Protein AF-A0A8W7P5W7-F1 (afdb_monomer_lite)

Sequence (137 aa):
LVLKLHEPVAAVEWLIDHKLLQAVQLCRKCEQPMRLRKNVKGTKDRCKWVCMHRTYAGSFFEGSRLTINVSVAEVVKQLQLSKITVIDHFRNIRLLLFDDVAMLAPSKIGGPGKTVQIDETKITSRKYNRGRLTRTE

Foldseek 3Di:
DVVQVVQLQSVVVVCCVVVVDPPWDADPPPRDTWDWDACDPPDPSRIDTHRPDDPPDPHPCPPPPDDPPPDLVNCCVVVVDDSVVSVVVVVVVVVVVVVVCCVVDVPDCDDVPDDHDDPPPPPDQPDVNPPPDDDDD

Organism: Anopheles coluzzii (NCBI:txid1518534)

pLDDT: mean 78.63, std 12.88, range [50.25, 95.88]

Secondary structure (DSSP, 8-state):
-GGGGSSHHHHHHHHHHTTSS-S--B-TTT-PBPEEE-S-TTSTTS-EEE------TTSTTTT----S---HHHHHHHH---HHHHHHHHHHHHHHHHHHHHHH----S-BTTB----------PPGGGTT------

Structure (mmCIF, N/CA/C/O backbone):
data_AF-A0A8W7P5W7-F1
#
_entry.id   AF-A0A8W7P5W7-F1
#
loop_
_atom_site.group_PDB
_atom_site.id
_atom_site.type_symbol
_atom_site.label_atom_id
_atom_site.label_alt_id
_atom_site.label_comp_id
_atom_site.label_asym_id
_atom_site.label_entity_id
_atom_site.label_seq_id
_atom_site.pdbx_PDB_ins_code
_atom_site.Cartn_x
_atom_site.Cartn_y
_atom_site.Cartn_z
_atom_site.occupancy
_atom_site.B_iso_or_equiv
_atom_site.auth_seq_id
_atom_site.auth_comp_id
_atom_site.auth_asym_id
_atom_site.auth_atom_id
_atom_site.pdbx_PDB_model_num
ATOM 1 N N . LEU A 1 1 ? 9.370 10.023 -35.965 1.00 50.25 1 LEU A N 1
ATOM 2 C CA . LEU A 1 1 ? 9.651 9.188 -34.769 1.00 50.25 1 LEU A CA 1
ATOM 3 C C . LEU A 1 1 ? 9.803 10.035 -33.506 1.00 50.25 1 LEU A C 1
ATOM 5 O O . LEU A 1 1 ? 9.018 9.839 -32.592 1.00 50.25 1 LEU A O 1
ATOM 9 N N . VAL A 1 2 ? 10.691 11.037 -33.491 1.00 50.41 2 VAL A N 1
ATOM 10 C CA . VAL A 1 2 ? 10.929 11.924 -32.327 1.00 50.41 2 VAL A CA 1
ATOM 11 C C . VAL A 1 2 ? 9.668 12.668 -31.839 1.00 50.41 2 VAL A C 1
ATOM 13 O O . VAL A 1 2 ? 9.462 12.802 -30.640 1.00 50.41 2 VAL A O 1
ATOM 16 N N . LEU A 1 3 ? 8.755 13.055 -32.740 1.00 51.31 3 LEU A N 1
ATOM 17 C CA . LEU A 1 3 ? 7.530 13.785 -32.370 1.00 51.31 3 LEU A CA 1
ATOM 18 C C . LEU A 1 3 ? 6.463 12.941 -31.637 1.00 51.31 3 LEU A C 1
ATOM 20 O O . LEU A 1 3 ? 5.685 13.502 -30.875 1.00 51.31 3 LEU A O 1
ATOM 24 N N . LYS A 1 4 ? 6.432 11.606 -31.807 1.00 51.75 4 LYS A N 1
ATOM 25 C CA . LYS A 1 4 ? 5.461 10.730 -31.107 1.00 51.75 4 LYS A CA 1
ATOM 26 C C . LYS A 1 4 ? 5.857 10.428 -29.655 1.00 51.75 4 LYS A C 1
ATOM 28 O O . LYS A 1 4 ? 5.018 9.992 -28.877 1.00 51.75 4 LYS A O 1
ATOM 33 N N . LEU A 1 5 ? 7.115 10.676 -29.287 1.00 60.16 5 LEU A N 1
ATOM 34 C CA . LEU A 1 5 ? 7.659 10.378 -27.957 1.00 60.16 5 LEU A CA 1
ATOM 35 C C . LEU A 1 5 ? 7.498 11.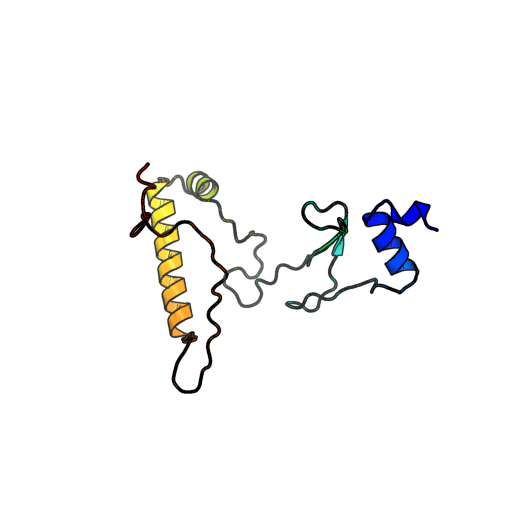535 -26.957 1.00 60.16 5 LEU A C 1
ATOM 37 O O . LEU A 1 5 ? 7.830 11.375 -25.786 1.00 60.16 5 LEU A O 1
ATOM 41 N N . HIS A 1 6 ? 6.982 12.693 -27.389 1.00 70.31 6 HIS A N 1
ATOM 42 C CA . HIS A 1 6 ? 6.730 13.827 -26.492 1.00 70.31 6 HIS A CA 1
ATOM 43 C C . HIS A 1 6 ? 5.569 13.577 -25.525 1.00 70.31 6 HIS A C 1
ATOM 45 O O . HIS A 1 6 ? 5.544 14.143 -24.429 1.00 70.31 6 HIS A O 1
ATOM 51 N N . GLU A 1 7 ? 4.615 12.724 -25.903 1.00 84.12 7 GLU A N 1
ATOM 52 C CA . GLU A 1 7 ? 3.556 12.297 -25.003 1.00 84.12 7 GLU A CA 1
ATOM 53 C C . GLU A 1 7 ? 3.940 10.959 -24.341 1.00 84.12 7 GLU A C 1
ATOM 55 O O . GLU A 1 7 ? 4.043 9.944 -25.028 1.00 84.12 7 GLU A O 1
ATOM 60 N N . PRO A 1 8 ? 4.122 10.912 -23.005 1.00 87.56 8 PRO A N 1
ATOM 61 C CA . PRO A 1 8 ? 4.587 9.713 -22.306 1.00 87.56 8 PRO A CA 1
ATOM 62 C C . PRO A 1 8 ? 3.692 8.485 -22.515 1.00 87.56 8 PRO A C 1
ATOM 64 O O . PRO A 1 8 ? 4.191 7.371 -22.627 1.00 87.56 8 PRO A O 1
ATOM 67 N N . VAL A 1 9 ? 2.372 8.685 -22.618 1.00 89.88 9 VAL A N 1
ATOM 68 C CA . VAL A 1 9 ? 1.423 7.589 -22.867 1.00 89.88 9 VAL A CA 1
ATOM 69 C C . VAL A 1 9 ? 1.622 7.012 -24.268 1.00 89.88 9 VAL A C 1
ATOM 71 O O . VAL A 1 9 ? 1.753 5.798 -24.404 1.00 89.88 9 VAL A O 1
ATOM 74 N N . ALA A 1 10 ? 1.719 7.874 -25.285 1.00 89.75 10 ALA A N 1
ATOM 75 C CA . ALA A 1 10 ? 1.966 7.462 -26.665 1.00 89.75 10 ALA A CA 1
ATOM 76 C C . ALA A 1 10 ? 3.335 6.779 -26.824 1.00 89.75 10 ALA A C 1
ATOM 78 O O . ALA A 1 10 ? 3.469 5.830 -27.593 1.00 89.75 10 ALA A O 1
ATOM 79 N N . ALA A 1 11 ? 4.345 7.209 -26.059 1.00 90.75 11 ALA A N 1
ATOM 80 C CA . ALA A 1 11 ? 5.644 6.546 -26.017 1.00 90.75 11 ALA A CA 1
ATOM 81 C C . ALA A 1 11 ? 5.540 5.115 -25.467 1.00 90.75 11 ALA A C 1
ATOM 83 O O . ALA A 1 11 ? 6.081 4.190 -26.067 1.00 90.75 11 ALA A O 1
ATOM 84 N N . VAL A 1 12 ? 4.813 4.911 -24.363 1.00 90.38 12 VAL A N 1
ATOM 85 C CA . VAL A 1 12 ? 4.590 3.572 -23.790 1.00 90.38 12 VAL A CA 1
ATOM 86 C C . VAL A 1 12 ? 3.834 2.665 -24.762 1.00 90.38 12 VAL A C 1
ATOM 88 O O . VAL A 1 12 ? 4.210 1.507 -24.918 1.00 90.38 12 VAL A O 1
ATOM 91 N N . GLU A 1 13 ? 2.802 3.174 -25.436 1.00 90.69 13 GLU A N 1
ATOM 92 C CA . GLU A 1 13 ? 2.068 2.421 -26.465 1.00 90.69 13 GLU A CA 1
ATOM 93 C C . GLU A 1 13 ? 2.980 2.016 -27.618 1.00 90.69 13 GLU A C 1
ATOM 95 O O . GLU A 1 13 ? 3.056 0.839 -27.958 1.00 90.69 13 GLU A O 1
ATOM 100 N N . TRP A 1 14 ? 3.755 2.966 -28.145 1.00 91.94 14 TRP A N 1
ATOM 101 C CA . TRP A 1 14 ? 4.703 2.701 -29.220 1.00 91.94 14 TRP A CA 1
ATOM 102 C C . TRP A 1 14 ? 5.721 1.622 -28.828 1.00 91.94 14 TRP A C 1
ATOM 104 O O . TRP A 1 14 ? 5.998 0.723 -29.621 1.00 91.94 14 TRP A O 1
ATOM 114 N N . LEU A 1 15 ? 6.245 1.664 -27.597 1.00 91.56 15 LEU A N 1
ATOM 115 C CA . LEU A 1 15 ? 7.169 0.651 -27.079 1.00 91.56 15 LEU A CA 1
ATOM 116 C C . LEU A 1 15 ? 6.518 -0.739 -26.964 1.00 91.56 15 LEU A C 1
ATOM 118 O O . LEU A 1 15 ? 7.189 -1.740 -27.215 1.00 91.56 15 LEU A O 1
ATOM 122 N N . ILE A 1 16 ? 5.235 -0.817 -26.600 1.00 92.25 16 ILE A N 1
ATOM 123 C CA . ILE A 1 16 ? 4.478 -2.078 -26.566 1.00 92.25 16 ILE A CA 1
ATOM 124 C C . ILE A 1 16 ? 4.254 -2.608 -27.987 1.00 92.25 16 ILE A C 1
ATOM 126 O O . ILE A 1 16 ? 4.512 -3.784 -28.243 1.00 92.25 16 ILE A O 1
ATOM 130 N N . ASP A 1 17 ? 3.850 -1.746 -28.922 1.00 93.69 17 ASP A N 1
ATOM 131 C CA . ASP A 1 17 ? 3.594 -2.113 -30.321 1.00 93.69 17 ASP A CA 1
ATOM 132 C C . ASP A 1 17 ? 4.856 -2.652 -31.009 1.00 93.69 17 ASP A C 1
ATOM 134 O O . ASP A 1 17 ? 4.799 -3.598 -31.795 1.00 93.69 17 ASP A O 1
ATOM 138 N N . HIS A 1 18 ? 6.019 -2.095 -30.659 1.00 94.31 18 HIS A N 1
ATOM 139 C CA . HIS A 1 18 ? 7.325 -2.541 -31.156 1.00 94.31 18 HIS A CA 1
ATOM 140 C C . HIS A 1 18 ? 7.923 -3.684 -30.324 1.00 94.31 18 HIS A C 1
ATOM 142 O O . HIS A 1 18 ? 9.071 -4.064 -30.544 1.00 94.31 18 HIS A O 1
ATOM 148 N N . LYS A 1 19 ? 7.158 -4.252 -29.379 1.00 91.56 19 LYS A N 1
ATOM 149 C CA . LYS A 1 19 ? 7.551 -5.375 -28.508 1.00 91.56 19 LYS A CA 1
ATOM 150 C C . LYS A 1 19 ? 8.803 -5.107 -27.662 1.00 91.56 19 LYS A C 1
ATOM 152 O O . LYS A 1 19 ? 9.463 -6.042 -27.216 1.00 91.56 19 LYS A O 1
ATOM 157 N N . LEU A 1 20 ? 9.120 -3.837 -27.420 1.00 91.62 20 LEU A N 1
ATOM 158 C CA . LEU A 1 20 ? 10.195 -3.408 -26.520 1.00 91.62 20 LEU A CA 1
ATOM 159 C C . LEU A 1 20 ? 9.741 -3.445 -25.057 1.00 91.62 20 LEU A C 1
ATOM 161 O O . LEU A 1 20 ? 10.550 -3.633 -24.153 1.00 91.62 20 LEU A O 1
ATOM 165 N N . LEU A 1 21 ? 8.435 -3.299 -24.827 1.00 89.75 21 LEU A N 1
ATOM 166 C CA . LEU A 1 21 ? 7.781 -3.574 -23.554 1.00 89.75 21 LEU A CA 1
ATOM 167 C C . LEU A 1 21 ? 6.799 -4.735 -23.708 1.00 89.75 21 LEU A C 1
ATOM 169 O O . LEU A 1 21 ? 6.212 -4.948 -24.768 1.00 89.75 21 LEU A O 1
ATOM 173 N N . GLN A 1 22 ? 6.592 -5.475 -22.620 1.00 88.56 22 GLN A N 1
ATOM 174 C CA . GLN A 1 22 ? 5.587 -6.533 -22.589 1.00 88.56 22 GLN A CA 1
ATOM 175 C C . GLN A 1 22 ? 4.179 -5.933 -22.704 1.00 88.56 22 GLN A C 1
ATOM 177 O O . GLN A 1 22 ? 3.818 -5.018 -21.962 1.00 88.56 22 GLN A O 1
ATOM 182 N N . ALA A 1 23 ? 3.364 -6.492 -23.602 1.00 90.19 23 ALA A N 1
ATOM 183 C CA . ALA A 1 23 ? 1.971 -6.085 -23.802 1.00 90.19 23 ALA A CA 1
ATOM 184 C C . ALA A 1 23 ? 1.036 -6.527 -22.664 1.00 90.19 23 ALA A C 1
ATOM 186 O O . ALA A 1 23 ? -0.087 -6.039 -22.556 1.00 90.19 23 ALA A O 1
ATOM 187 N N . VAL A 1 24 ? 1.490 -7.458 -21.820 1.00 91.69 24 VAL A N 1
ATOM 188 C CA . VAL A 1 24 ? 0.758 -7.976 -20.664 1.00 91.69 24 VAL A CA 1
ATOM 189 C C . VAL A 1 24 ? 1.739 -8.164 -19.517 1.00 91.69 24 VAL A C 1
ATOM 191 O O . VAL A 1 24 ? 2.813 -8.725 -19.707 1.00 91.69 24 VAL A O 1
ATOM 194 N N . GLN A 1 25 ? 1.347 -7.743 -18.316 1.00 92.19 25 GLN A N 1
ATOM 195 C CA . GLN A 1 25 ? 2.098 -7.998 -17.092 1.00 92.19 25 GLN A CA 1
ATOM 196 C C . GLN A 1 25 ? 1.228 -8.785 -16.108 1.00 92.19 25 GLN A C 1
ATOM 198 O O . GLN A 1 25 ? 0.084 -8.402 -15.856 1.00 92.19 25 GLN A O 1
ATOM 203 N N . LEU A 1 26 ? 1.757 -9.865 -15.531 1.00 91.75 26 LEU A N 1
ATOM 204 C CA . LEU A 1 26 ? 1.035 -10.675 -14.544 1.00 91.75 26 LEU A CA 1
ATOM 205 C C . LEU A 1 26 ? 1.126 -10.064 -13.143 1.00 91.75 26 LEU A C 1
ATOM 207 O O . LEU A 1 26 ? 2.149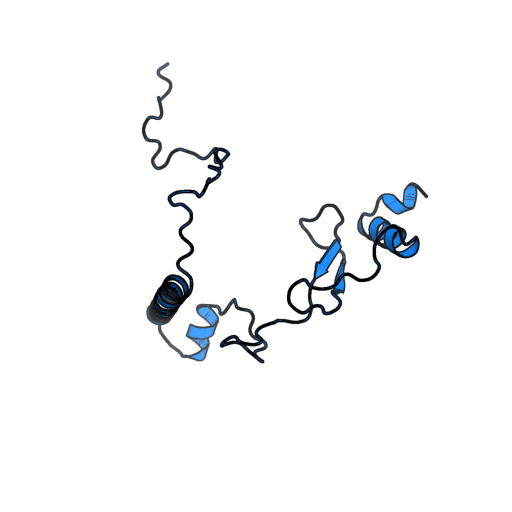 -9.501 -12.739 1.00 91.75 26 LEU A O 1
ATOM 211 N N . CYS A 1 27 ? 0.042 -10.167 -12.378 1.00 88.25 27 CYS A N 1
ATOM 212 C CA . CYS A 1 27 ? 0.033 -9.741 -10.988 1.00 88.25 27 CYS A CA 1
ATOM 213 C C . CYS A 1 27 ? 0.855 -10.707 -10.130 1.00 88.25 27 CYS A C 1
ATOM 215 O O . CYS A 1 27 ? 0.575 -11.896 -10.102 1.00 88.25 27 CYS A O 1
ATOM 217 N N . ARG A 1 28 ? 1.778 -10.189 -9.314 1.00 85.94 28 ARG A N 1
ATOM 218 C CA . ARG A 1 28 ? 2.588 -11.009 -8.390 1.00 85.94 28 ARG A CA 1
ATOM 219 C C . ARG A 1 28 ? 1.793 -11.732 -7.289 1.00 85.94 28 ARG A C 1
ATOM 221 O O . ARG A 1 28 ? 2.378 -12.510 -6.555 1.00 85.94 28 ARG A O 1
ATOM 228 N N . LYS A 1 29 ? 0.508 -11.404 -7.107 1.00 77.75 29 LYS A N 1
ATOM 229 C CA . LYS A 1 29 ? -0.344 -11.977 -6.049 1.00 77.75 29 LYS A CA 1
ATOM 230 C C . LYS A 1 29 ? -1.309 -13.040 -6.557 1.00 77.75 29 LYS A C 1
ATOM 232 O O . LYS A 1 29 ? -1.520 -14.027 -5.875 1.00 77.75 29 LYS A O 1
ATOM 237 N N . CYS A 1 30 ? -1.941 -12.794 -7.703 1.00 82.44 30 CYS A N 1
ATOM 238 C CA . CYS A 1 30 ? -2.953 -13.693 -8.261 1.00 82.44 30 CYS A CA 1
ATOM 239 C C . CYS A 1 30 ? -2.543 -14.341 -9.576 1.00 82.44 30 CYS A C 1
ATOM 241 O O . CYS A 1 30 ? -3.337 -15.081 -10.144 1.00 82.44 30 CYS A O 1
ATOM 243 N N . GLU A 1 31 ? -1.376 -13.973 -10.106 1.00 87.44 31 GLU A N 1
ATOM 244 C CA . GLU A 1 31 ? -0.840 -14.449 -11.386 1.00 87.44 31 GLU A CA 1
ATOM 245 C C . GLU A 1 31 ? -1.731 -14.146 -12.601 1.00 87.44 31 GLU A C 1
ATOM 247 O O . GLU A 1 31 ? -1.430 -14.545 -13.719 1.00 87.44 31 GLU A O 1
ATOM 252 N N . GLN A 1 32 ? -2.789 -13.351 -12.419 1.00 88.06 32 GLN A N 1
ATOM 253 C 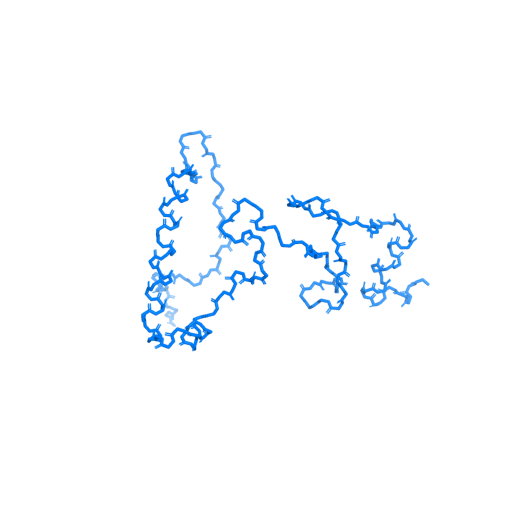CA . GLN A 1 32 ? -3.680 -12.943 -13.498 1.00 88.06 32 GLN A CA 1
ATOM 254 C C . GLN A 1 32 ? -3.130 -11.729 -14.266 1.00 88.06 32 GLN A C 1
ATOM 256 O O . GLN A 1 32 ? -2.426 -10.891 -13.680 1.00 88.06 32 GLN A O 1
ATOM 261 N N . PRO A 1 33 ? -3.503 -11.569 -15.550 1.00 92.56 33 PRO A N 1
ATOM 262 C CA . PRO A 1 33 ? -3.165 -10.396 -16.349 1.00 92.56 33 PRO A CA 1
ATOM 263 C C . PRO A 1 33 ? -3.615 -9.083 -15.696 1.00 92.56 33 PRO A C 1
ATOM 265 O O . PRO A 1 33 ? -4.764 -8.925 -15.273 1.00 92.56 33 PRO A O 1
ATOM 268 N N . MET A 1 34 ? -2.708 -8.111 -15.619 1.00 91.81 34 MET A N 1
ATOM 269 C CA . MET A 1 34 ? -3.007 -6.757 -15.156 1.00 91.81 34 MET A CA 1
ATOM 270 C C . MET A 1 34 ? -3.480 -5.867 -16.306 1.00 91.81 34 MET A C 1
ATOM 272 O O . MET A 1 34 ? -3.164 -6.098 -17.469 1.00 91.81 34 MET A O 1
ATOM 276 N N . ARG A 1 35 ? -4.201 -4.793 -15.968 1.00 92.19 35 ARG A N 1
ATOM 277 C CA . ARG A 1 35 ? -4.620 -3.763 -16.923 1.00 92.19 35 ARG A CA 1
ATOM 278 C C . ARG A 1 35 ? -3.670 -2.572 -16.865 1.00 92.19 35 ARG A C 1
ATOM 280 O O . ARG A 1 35 ? -3.440 -2.022 -15.786 1.00 92.19 35 ARG A O 1
ATOM 287 N N . LEU A 1 36 ? -3.181 -2.123 -18.018 1.00 92.81 36 LEU A N 1
ATOM 288 C CA . LEU A 1 36 ? -2.435 -0.872 -18.124 1.00 92.81 36 LEU A CA 1
ATOM 289 C C . LEU A 1 36 ? -3.404 0.316 -18.029 1.00 92.81 36 LEU A C 1
ATOM 291 O O . LEU A 1 36 ? -4.234 0.533 -18.913 1.00 92.81 36 LEU A O 1
ATOM 295 N N . ARG A 1 37 ? -3.334 1.085 -16.939 1.00 91.94 37 ARG A N 1
ATOM 296 C CA . ARG A 1 37 ? -4.050 2.360 -16.806 1.00 91.94 37 ARG A CA 1
ATOM 297 C C . ARG A 1 37 ? -3.205 3.492 -17.372 1.00 91.94 37 ARG A C 1
ATOM 299 O O . ARG A 1 37 ? -2.045 3.626 -16.997 1.00 91.94 37 ARG A O 1
ATOM 306 N N . LYS A 1 38 ? -3.826 4.320 -18.209 1.00 92.62 38 LYS A N 1
ATOM 307 C CA . LYS A 1 38 ? -3.246 5.519 -18.831 1.00 92.62 38 LYS A CA 1
ATOM 308 C C . LYS A 1 38 ? -3.640 6.775 -18.045 1.00 92.62 38 LYS A C 1
ATOM 310 O O . LYS A 1 38 ? -4.586 6.734 -17.256 1.00 92.62 38 LYS A O 1
ATOM 315 N N . ASN A 1 39 ? -2.943 7.885 -18.283 1.00 90.50 39 ASN A N 1
ATOM 316 C CA . ASN A 1 39 ? -3.192 9.197 -17.669 1.00 90.50 39 ASN A CA 1
ATOM 317 C C . ASN A 1 39 ? -3.133 9.207 -16.129 1.00 90.50 39 ASN A C 1
ATOM 319 O O . ASN A 1 39 ? -3.855 9.946 -15.457 1.00 90.50 39 ASN A O 1
ATOM 323 N N . VAL A 1 40 ? -2.261 8.381 -15.552 1.00 90.25 40 VAL A N 1
ATOM 324 C CA . VAL A 1 40 ? -2.065 8.278 -14.103 1.00 90.25 40 VAL A CA 1
ATOM 325 C C . VAL A 1 40 ? -1.153 9.408 -13.618 1.00 90.25 40 VAL A C 1
ATOM 327 O O . VAL A 1 40 ? -0.040 9.587 -14.112 1.00 90.25 40 VAL A O 1
ATOM 330 N N . LYS A 1 41 ? -1.617 10.179 -12.628 1.00 85.38 41 LYS A N 1
ATOM 331 C CA . LYS A 1 41 ? -0.810 11.217 -11.965 1.00 85.38 41 LYS A CA 1
ATOM 332 C C . LYS A 1 41 ? 0.256 10.584 -11.057 1.00 85.38 41 LYS A C 1
ATOM 334 O O . LYS A 1 41 ? 0.011 9.548 -10.444 1.00 85.38 41 LYS A O 1
ATOM 339 N N . GLY A 1 42 ? 1.417 11.232 -10.937 1.00 81.06 42 GLY A N 1
ATOM 340 C CA . GLY A 1 42 ? 2.501 10.816 -10.031 1.00 81.06 42 GLY A CA 1
ATOM 341 C C . GLY A 1 42 ? 3.493 9.793 -10.602 1.00 81.06 42 GLY A C 1
ATOM 342 O O . GLY A 1 42 ? 4.458 9.446 -9.932 1.00 81.06 42 GLY A O 1
ATOM 343 N N . THR A 1 43 ? 3.300 9.340 -11.841 1.00 83.56 43 THR A N 1
ATOM 344 C CA . THR A 1 43 ? 4.253 8.498 -12.586 1.00 83.56 43 THR A CA 1
ATOM 345 C C . THR A 1 43 ? 4.775 9.266 -13.795 1.00 83.56 43 THR A C 1
ATOM 347 O O . THR A 1 43 ? 3.962 9.850 -14.514 1.00 83.56 43 THR A O 1
ATOM 350 N N . LYS A 1 44 ? 6.093 9.243 -14.046 1.00 83.75 44 LYS A N 1
ATOM 351 C CA . LYS A 1 44 ? 6.723 9.962 -15.174 1.00 83.75 44 LYS A CA 1
ATOM 352 C C . LYS A 1 44 ? 6.108 9.565 -16.521 1.00 83.75 44 LYS A C 1
ATOM 354 O O . LYS A 1 44 ? 5.774 10.430 -17.325 1.00 83.75 44 LYS A O 1
ATOM 359 N N . ASP A 1 45 ? 5.826 8.276 -16.682 1.00 86.94 45 ASP A N 1
ATOM 360 C CA . ASP A 1 45 ? 5.312 7.705 -17.932 1.00 86.94 45 ASP A CA 1
ATOM 361 C C . ASP A 1 45 ? 3.790 7.863 -18.087 1.00 86.94 45 ASP A C 1
ATOM 363 O O . ASP A 1 45 ? 3.212 7.462 -19.091 1.00 86.94 45 ASP A O 1
ATOM 367 N N . ARG A 1 46 ? 3.109 8.422 -17.072 1.00 89.38 46 ARG A N 1
ATOM 368 C CA . ARG A 1 46 ? 1.638 8.537 -16.983 1.00 89.38 46 ARG A CA 1
ATOM 369 C C . ARG A 1 46 ? 0.877 7.212 -17.154 1.00 89.38 46 ARG A C 1
ATOM 371 O O . ARG A 1 46 ? -0.342 7.218 -17.328 1.00 89.38 46 ARG A O 1
ATOM 378 N N . CYS A 1 47 ? 1.567 6.084 -17.030 1.00 90.94 47 CYS A N 1
ATOM 379 C CA . CYS A 1 47 ? 1.028 4.741 -17.183 1.00 90.94 47 CYS A CA 1
ATOM 380 C C . CYS A 1 47 ? 1.321 3.902 -15.934 1.00 90.94 47 CYS A C 1
ATOM 382 O O . CYS A 1 47 ? 2.385 4.016 -15.327 1.00 90.94 47 CYS A O 1
ATOM 384 N N . LYS A 1 48 ? 0.376 3.045 -15.532 1.00 92.12 48 LYS A N 1
ATOM 385 C CA . LYS A 1 48 ? 0.544 2.126 -14.397 1.00 92.12 48 LYS A CA 1
ATOM 386 C C . LYS A 1 48 ? -0.187 0.812 -14.638 1.00 92.12 48 LYS A C 1
ATOM 388 O O . LYS A 1 48 ? -1.386 0.816 -14.913 1.00 92.12 48 LYS A O 1
ATOM 393 N N . TRP A 1 49 ? 0.501 -0.310 -14.452 1.00 91.00 49 TRP A N 1
ATOM 394 C CA . TRP A 1 49 ? -0.139 -1.622 -14.402 1.00 91.00 49 TRP A CA 1
ATOM 395 C C . TRP A 1 49 ? -0.915 -1.793 -13.098 1.00 91.00 49 TRP A C 1
ATOM 397 O O . TRP A 1 49 ? -0.388 -1.574 -12.004 1.00 91.00 49 TRP A O 1
ATOM 407 N N . VAL A 1 50 ? -2.189 -2.162 -13.210 1.00 89.44 50 VAL A N 1
ATOM 408 C CA . VAL A 1 50 ? -3.087 -2.329 -12.069 1.00 89.44 50 VAL A CA 1
ATOM 409 C C . VAL A 1 50 ? -3.770 -3.685 -12.158 1.00 89.44 50 VAL A C 1
ATOM 411 O O . VAL A 1 50 ? -4.408 -4.011 -13.160 1.00 89.44 50 VAL A O 1
ATOM 414 N N . CYS A 1 51 ? -3.660 -4.467 -11.087 1.00 87.31 51 CYS A N 1
ATOM 415 C CA . CYS A 1 51 ? -4.424 -5.698 -10.952 1.00 87.31 51 CYS A CA 1
ATOM 416 C C . CYS A 1 51 ? -5.915 -5.379 -10.778 1.00 87.31 51 CYS A C 1
ATOM 418 O O . CYS A 1 51 ? -6.280 -4.533 -9.958 1.00 87.31 51 CYS A O 1
ATOM 420 N N . MET A 1 52 ? -6.772 -6.049 -11.552 1.00 80.44 52 MET A N 1
ATOM 421 C CA . MET A 1 52 ? -8.230 -5.928 -11.427 1.00 80.44 52 MET A CA 1
ATOM 422 C C . MET A 1 52 ? -8.830 -6.960 -10.465 1.00 80.44 52 MET A C 1
ATOM 424 O O . MET A 1 52 ? -9.924 -6.740 -9.950 1.00 80.44 52 MET A O 1
ATOM 428 N N . HIS A 1 53 ? -8.097 -8.034 -10.166 1.00 72.75 53 HIS A N 1
ATOM 429 C CA . HIS A 1 53 ? -8.486 -9.016 -9.164 1.00 72.75 53 HIS A CA 1
ATOM 430 C C . HIS A 1 53 ? -8.112 -8.521 -7.767 1.00 72.75 53 HIS A C 1
ATOM 432 O O . HIS A 1 53 ? -6.939 -8.332 -7.438 1.00 72.75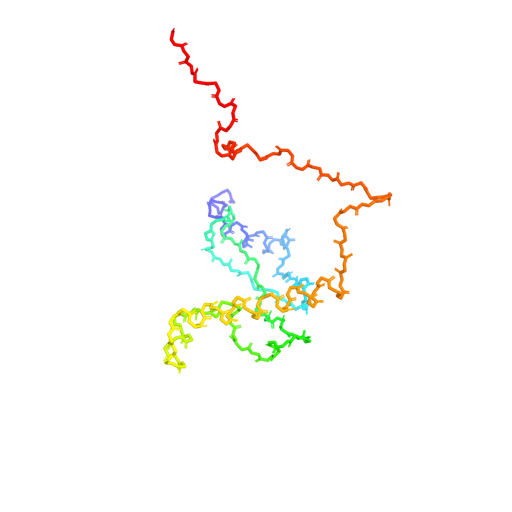 53 HIS A O 1
ATOM 438 N N . ARG A 1 54 ? -9.124 -8.322 -6.922 1.00 65.69 54 ARG A N 1
ATOM 439 C CA . ARG A 1 54 ? -8.909 -8.165 -5.485 1.00 65.69 54 ARG A CA 1
ATOM 440 C C . ARG A 1 54 ? -8.735 -9.553 -4.894 1.00 65.69 54 ARG A C 1
ATOM 442 O O . ARG A 1 54 ? -9.701 -10.292 -4.757 1.00 65.69 54 ARG A O 1
ATOM 449 N N . THR A 1 55 ? -7.505 -9.921 -4.569 1.00 62.03 55 THR A N 1
ATOM 450 C CA . THR A 1 55 ? -7.250 -11.158 -3.831 1.00 62.03 55 THR A CA 1
ATOM 451 C C . THR A 1 55 ? -7.499 -10.921 -2.358 1.00 62.03 55 THR A C 1
ATOM 453 O O . THR A 1 55 ? -6.602 -10.500 -1.629 1.00 62.03 55 THR A O 1
ATOM 456 N N . TYR A 1 56 ? -8.734 -11.184 -1.953 1.00 63.62 56 TYR A N 1
ATOM 457 C CA . TYR A 1 56 ? -9.062 -11.481 -0.565 1.00 63.62 56 TYR A CA 1
ATOM 458 C C . TYR A 1 56 ? -9.113 -12.992 -0.300 1.00 63.62 56 TYR A C 1
ATOM 460 O O . TYR A 1 56 ? -9.522 -13.384 0.784 1.00 63.62 56 TYR A O 1
ATOM 468 N N . ALA A 1 57 ? -8.733 -13.820 -1.280 1.00 63.06 57 ALA A N 1
ATOM 469 C CA . ALA A 1 57 ? -8.763 -15.275 -1.175 1.00 63.06 57 ALA A CA 1
ATOM 470 C C . ALA A 1 57 ? -7.983 -15.759 0.058 1.00 63.06 57 ALA A C 1
ATOM 472 O O . ALA A 1 57 ? -6.845 -15.328 0.266 1.00 63.06 57 ALA A O 1
ATOM 473 N N . GLY A 1 58 ? -8.608 -16.596 0.887 1.00 59.25 58 GLY A N 1
ATOM 474 C CA . GLY A 1 58 ? -8.048 -17.078 2.151 1.00 59.25 58 GLY A CA 1
ATOM 475 C C . GLY A 1 58 ? -8.035 -16.054 3.291 1.00 59.25 58 GLY A C 1
ATOM 476 O O . GLY A 1 58 ? -7.442 -16.316 4.332 1.00 59.25 58 GLY A O 1
ATOM 477 N N . SER A 1 59 ? -8.654 -14.882 3.123 1.00 65.31 59 SER A N 1
ATOM 478 C CA . SER A 1 59 ? -8.800 -13.877 4.184 1.00 65.31 59 SER A CA 1
ATOM 479 C C . SER A 1 59 ? -10.260 -13.720 4.599 1.00 65.31 59 SER A C 1
ATOM 481 O O . SER A 1 59 ? -11.168 -14.056 3.847 1.00 65.31 59 SER A O 1
ATOM 483 N N . PHE A 1 60 ? -10.495 -13.088 5.750 1.00 64.00 60 PHE A N 1
ATOM 484 C CA . PHE A 1 60 ? -11.842 -12.728 6.211 1.00 64.00 60 PHE A CA 1
ATOM 485 C C . PHE A 1 60 ? -12.668 -11.935 5.172 1.00 64.00 60 PHE A C 1
ATOM 487 O O . PHE A 1 60 ? -13.893 -11.971 5.187 1.00 64.00 60 PHE A O 1
ATOM 494 N N . PHE A 1 61 ? -12.012 -11.224 4.248 1.00 64.19 61 PHE A N 1
ATOM 495 C CA . PHE A 1 61 ? -12.673 -10.406 3.227 1.00 64.19 61 PHE A CA 1
ATOM 496 C C . PHE A 1 61 ? -12.928 -11.148 1.905 1.00 64.19 61 PHE A C 1
ATOM 498 O O . PHE A 1 61 ? -13.260 -10.499 0.904 1.00 64.19 61 PHE A O 1
ATOM 505 N N . GLU A 1 62 ? -12.725 -12.467 1.856 1.00 71.31 62 GLU A N 1
ATOM 506 C CA . GLU A 1 62 ? -12.917 -13.281 0.654 1.00 71.31 62 GLU A CA 1
ATOM 507 C C . GLU A 1 62 ? -14.319 -13.083 0.053 1.00 71.31 62 GLU A C 1
ATOM 509 O O . GLU A 1 62 ? -15.316 -12.979 0.760 1.00 71.31 62 GLU A O 1
ATOM 514 N N . GLY A 1 63 ? -14.396 -12.919 -1.273 1.00 64.06 63 GLY A N 1
ATOM 515 C CA . GLY A 1 63 ? -15.652 -12.630 -1.980 1.00 64.06 63 GLY A CA 1
ATOM 516 C C . GLY A 1 63 ? -16.212 -11.211 -1.790 1.00 64.06 63 GLY A C 1
ATOM 517 O O . GLY A 1 63 ? -17.124 -10.810 -2.518 1.00 64.06 63 GLY A O 1
ATOM 518 N N . SER A 1 64 ? -15.662 -10.401 -0.880 1.00 65.75 64 SER A N 1
ATOM 519 C CA . SER A 1 64 ? -16.153 -9.039 -0.670 1.00 65.75 64 SER A CA 1
ATOM 520 C C . SER A 1 64 ? -15.735 -8.090 -1.805 1.00 65.75 64 SER A C 1
ATOM 522 O O . SER A 1 64 ? -14.600 -8.086 -2.289 1.00 65.75 64 SER A O 1
ATOM 524 N N . ARG A 1 65 ? -16.657 -7.205 -2.213 1.00 60.38 65 ARG A N 1
ATOM 525 C CA . ARG A 1 65 ? -16.356 -6.047 -3.084 1.00 60.38 65 ARG A CA 1
ATOM 526 C C . ARG A 1 65 ? -15.877 -4.829 -2.287 1.00 60.38 65 ARG A C 1
ATOM 528 O O . ARG A 1 65 ? -15.715 -3.743 -2.855 1.00 60.38 65 ARG A O 1
ATOM 535 N N . LEU A 1 66 ? -15.646 -4.989 -0.985 1.00 56.75 66 LEU A N 1
ATOM 536 C CA . LEU A 1 66 ? -15.201 -3.917 -0.105 1.00 56.75 66 LEU A CA 1
ATOM 537 C C . LEU A 1 66 ? -13.785 -3.502 -0.491 1.00 56.75 66 LEU A C 1
ATOM 539 O O . LEU A 1 66 ? -12.946 -4.327 -0.839 1.00 56.75 66 LEU A O 1
ATOM 543 N N . THR A 1 67 ? -13.518 -2.202 -0.518 1.00 56.22 67 THR A N 1
ATOM 544 C CA . THR A 1 67 ? -12.143 -1.710 -0.408 1.00 56.22 67 THR A CA 1
ATOM 545 C C . THR A 1 67 ? -11.788 -1.746 1.073 1.00 56.22 67 THR A C 1
ATOM 547 O O . THR A 1 67 ? -12.626 -1.353 1.875 1.00 56.22 67 THR A O 1
ATOM 550 N N . ILE A 1 68 ? -10.561 -2.136 1.451 1.00 59.22 68 ILE A N 1
ATOM 551 C CA . ILE A 1 68 ? -10.098 -2.141 2.867 1.00 59.22 68 ILE A CA 1
ATOM 552 C C . ILE A 1 68 ? -10.297 -0.767 3.552 1.00 59.22 68 ILE A C 1
ATOM 554 O O . ILE A 1 68 ? -10.307 -0.657 4.773 1.00 59.22 68 ILE A O 1
ATOM 558 N N . ASN A 1 69 ? -10.533 0.288 2.771 1.00 60.09 69 ASN A N 1
ATOM 559 C CA . ASN A 1 69 ? -11.013 1.573 3.256 1.00 60.09 69 ASN A CA 1
ATOM 560 C C . ASN A 1 69 ? -12.500 1.516 3.641 1.00 60.09 69 ASN A C 1
ATOM 562 O O . ASN A 1 69 ? -13.352 2.058 2.936 1.00 60.09 69 ASN A O 1
ATOM 566 N N . VAL A 1 70 ? -12.808 0.882 4.770 1.00 68.19 70 VAL A N 1
ATOM 567 C CA . VAL A 1 70 ? -14.081 1.103 5.463 1.00 68.19 70 VAL A CA 1
ATOM 568 C C . VAL A 1 70 ? -13.975 2.450 6.177 1.00 68.19 70 VAL A C 1
ATOM 570 O O . VAL A 1 70 ? -13.121 2.639 7.043 1.00 68.19 70 VAL A O 1
ATOM 573 N N . SER A 1 71 ? -14.794 3.424 5.776 1.00 81.19 71 SER A N 1
ATOM 574 C CA . SER A 1 71 ? -14.759 4.751 6.395 1.00 81.19 71 SER A CA 1
ATOM 575 C C . SER A 1 71 ? -15.554 4.759 7.703 1.00 81.19 71 SER A C 1
ATOM 577 O O . SER A 1 71 ? -16.634 4.179 7.788 1.00 81.19 71 SER A O 1
ATOM 579 N N . VAL A 1 72 ? -15.048 5.466 8.718 1.00 86.31 72 VAL A N 1
ATOM 580 C CA . VAL A 1 72 ? -15.769 5.663 9.989 1.00 86.31 72 VAL A CA 1
ATOM 581 C C . VAL A 1 72 ? -17.135 6.314 9.747 1.00 86.31 72 VAL A C 1
ATOM 583 O O . VAL A 1 72 ? -18.113 5.938 10.381 1.00 86.31 72 VAL A O 1
ATOM 586 N N . ALA A 1 73 ? -17.213 7.270 8.816 1.00 86.75 73 ALA A N 1
ATOM 587 C CA . ALA A 1 73 ? -18.448 7.987 8.502 1.00 86.75 73 ALA A CA 1
ATOM 588 C C . ALA A 1 73 ? -19.536 7.063 7.932 1.00 86.75 73 ALA A C 1
ATOM 590 O O . ALA A 1 73 ? -20.699 7.177 8.311 1.00 86.75 73 ALA A O 1
ATOM 591 N N . GLU A 1 74 ? -19.148 6.127 7.065 1.00 85.25 74 GLU A N 1
ATOM 592 C CA . GLU A 1 74 ? -20.059 5.139 6.483 1.00 85.25 74 GLU A CA 1
ATOM 593 C C . GLU A 1 74 ? -20.652 4.240 7.575 1.00 85.25 74 GLU A C 1
ATOM 595 O O . GLU A 1 74 ? -21.862 4.045 7.631 1.00 85.25 74 GLU A O 1
ATOM 600 N N . VAL A 1 75 ? -19.817 3.759 8.499 1.00 87.62 75 VAL A N 1
ATOM 601 C CA . VAL A 1 75 ? -20.252 2.870 9.588 1.00 87.62 75 VAL A CA 1
ATOM 602 C C . VAL A 1 75 ? -21.122 3.598 10.608 1.00 87.62 75 VAL A C 1
ATOM 604 O O . VAL A 1 75 ? -22.136 3.055 11.037 1.00 87.62 75 VAL A O 1
ATOM 607 N N . VAL A 1 76 ? -20.783 4.846 10.947 1.00 93.56 76 VAL A N 1
ATOM 608 C CA . VAL A 1 76 ? -21.643 5.713 11.771 1.00 93.56 76 VAL A CA 1
ATOM 609 C C . VAL A 1 76 ? -23.025 5.853 11.137 1.00 93.56 76 VAL A C 1
ATOM 611 O O . VAL A 1 76 ? -24.028 5.706 11.826 1.00 93.56 76 VAL A O 1
ATOM 614 N N . LYS A 1 77 ? -23.091 6.091 9.821 1.00 91.62 77 LYS A N 1
ATOM 615 C CA . LYS A 1 77 ? -24.359 6.236 9.098 1.00 91.62 77 LYS A CA 1
ATOM 616 C C . LYS A 1 77 ? -25.161 4.934 9.062 1.00 91.62 77 LYS A C 1
ATOM 618 O O . LYS A 1 77 ? -26.371 4.969 9.255 1.00 91.62 77 LYS A O 1
ATOM 623 N N . GLN A 1 78 ? -24.506 3.807 8.796 1.00 90.69 78 GLN A N 1
ATOM 624 C CA . GLN A 1 78 ? -25.168 2.510 8.634 1.00 90.69 78 GLN A CA 1
ATOM 625 C C . GLN A 1 78 ? -25.658 1.926 9.959 1.00 90.69 78 GLN A C 1
ATOM 627 O O . GLN A 1 78 ? -26.773 1.421 10.025 1.00 90.69 78 GLN A O 1
ATOM 632 N N . LEU A 1 79 ? -24.837 2.000 11.009 1.00 91.31 79 LEU A N 1
ATOM 633 C CA . LEU A 1 79 ? -25.141 1.403 12.312 1.00 91.31 79 LEU A CA 1
ATOM 634 C C . LEU A 1 79 ? -25.775 2.394 13.293 1.00 91.31 79 LEU A C 1
ATOM 636 O O . LEU A 1 79 ? -26.134 2.001 14.397 1.00 91.31 79 LEU A O 1
ATOM 640 N N . GLN A 1 80 ? -25.883 3.673 12.912 1.00 93.06 80 GLN A N 1
ATOM 641 C CA . GLN A 1 80 ? -26.393 4.758 13.759 1.00 93.06 80 GLN A CA 1
ATOM 642 C C . GLN A 1 80 ? -25.684 4.845 15.123 1.00 93.06 80 GLN A C 1
ATOM 644 O O . GLN A 1 80 ? -26.271 5.211 16.138 1.00 93.06 80 GLN A O 1
ATOM 649 N N . LEU A 1 81 ? -24.392 4.511 15.146 1.00 94.12 81 LEU A N 1
ATOM 650 C CA . LEU A 1 81 ? -23.560 4.551 16.346 1.00 94.12 81 LEU A CA 1
ATOM 651 C C . LEU A 1 81 ? -22.825 5.881 16.471 1.00 94.12 81 LEU A C 1
ATOM 653 O O . LEU A 1 81 ? -22.540 6.560 15.483 1.00 94.12 81 LEU A O 1
ATOM 657 N N . SER A 1 82 ? -22.428 6.223 17.697 1.00 95.88 82 SER A N 1
ATOM 658 C CA . SER A 1 82 ? -21.578 7.390 17.909 1.00 95.88 82 SER A CA 1
ATOM 659 C C . SER A 1 82 ? -20.230 7.214 17.200 1.00 95.88 82 SER A C 1
ATOM 661 O O . SER A 1 82 ? -19.637 6.130 17.180 1.00 95.88 82 SER A O 1
ATOM 663 N N . LYS A 1 83 ? -19.697 8.312 16.657 1.00 94.88 83 LYS A N 1
ATOM 664 C CA . LYS A 1 83 ? -18.373 8.325 16.021 1.00 94.88 83 LYS A CA 1
ATOM 665 C C . LYS A 1 83 ? -17.279 7.800 16.956 1.00 94.88 83 LYS A C 1
ATOM 667 O O . LYS A 1 83 ? -16.377 7.106 16.499 1.00 94.88 83 LYS A O 1
ATOM 672 N N . ILE A 1 84 ? -17.365 8.126 18.248 1.00 95.50 84 ILE A N 1
ATOM 673 C CA . ILE A 1 84 ? -16.395 7.700 19.264 1.00 95.50 84 ILE A CA 1
ATOM 674 C C . ILE A 1 84 ? -16.434 6.178 19.418 1.00 95.50 84 ILE A C 1
ATOM 676 O O . ILE A 1 84 ? -15.386 5.542 19.371 1.00 95.50 84 ILE A O 1
ATOM 680 N N . THR A 1 85 ? -17.632 5.595 19.498 1.00 94.81 85 THR A N 1
ATOM 681 C CA . THR A 1 85 ? -17.830 4.141 19.585 1.00 94.81 85 THR A CA 1
ATOM 682 C C . THR A 1 85 ? -17.242 3.420 18.374 1.00 94.81 85 THR A C 1
ATOM 684 O O . THR A 1 85 ? -16.524 2.439 18.536 1.00 94.81 85 THR A O 1
ATOM 687 N N . VAL A 1 86 ? -17.487 3.920 17.157 1.00 93.69 86 VAL A N 1
ATOM 688 C CA . VAL A 1 86 ? -16.951 3.311 15.926 1.00 93.69 86 VAL A CA 1
ATOM 689 C C . VAL A 1 86 ? -15.422 3.382 15.885 1.00 93.69 86 VAL A C 1
ATOM 691 O O . VAL A 1 86 ? -14.770 2.399 15.538 1.00 93.69 86 VAL A O 1
ATOM 694 N N . ILE A 1 87 ? -14.836 4.523 16.263 1.00 91.56 87 ILE A N 1
ATOM 695 C CA . ILE A 1 87 ? -13.375 4.686 16.331 1.00 91.56 87 ILE A CA 1
ATOM 696 C C . ILE A 1 87 ? -12.768 3.710 17.335 1.00 91.56 87 ILE A C 1
ATOM 698 O O . ILE A 1 87 ? -11.754 3.078 17.032 1.00 91.56 87 ILE A O 1
ATOM 702 N N . ASP A 1 88 ? -13.368 3.597 18.517 1.00 94.38 88 ASP A N 1
ATOM 703 C CA . ASP A 1 88 ? -12.853 2.721 19.560 1.00 94.38 88 ASP A CA 1
ATOM 704 C C . ASP A 1 88 ? -12.963 1.249 19.156 1.00 94.38 88 ASP A C 1
ATOM 706 O O . ASP A 1 88 ? -12.001 0.495 19.262 1.00 94.38 88 ASP A O 1
ATOM 710 N N . HIS A 1 89 ? -14.078 0.860 18.539 1.00 91.56 89 HIS A N 1
ATOM 711 C CA . HIS A 1 89 ? -14.243 -0.489 18.017 1.00 91.56 89 HIS A CA 1
ATOM 712 C C . HIS A 1 89 ? -13.223 -0.824 16.915 1.00 91.56 89 HIS A C 1
ATOM 714 O O . HIS A 1 89 ? -12.603 -1.886 16.942 1.00 91.56 89 HIS A O 1
ATOM 720 N N . PHE A 1 90 ? -12.972 0.099 15.981 1.00 90.75 90 PHE A N 1
ATOM 721 C CA . PHE A 1 90 ? -11.940 -0.078 14.952 1.00 90.75 90 PHE A CA 1
ATOM 722 C C . PHE A 1 90 ? -10.538 -0.200 15.553 1.00 90.75 90 PHE A C 1
ATOM 724 O O . PHE A 1 90 ? -9.720 -0.982 15.062 1.00 90.75 90 PHE A O 1
ATOM 731 N N . ARG A 1 91 ? -10.249 0.556 16.619 1.00 88.75 91 ARG A N 1
ATOM 732 C CA . ARG A 1 91 ? -9.002 0.423 17.376 1.00 88.75 91 ARG A CA 1
ATOM 733 C C . ARG A 1 91 ? -8.898 -0.966 18.002 1.00 88.75 91 ARG A C 1
ATOM 735 O O . ARG A 1 91 ? -7.856 -1.593 17.847 1.00 88.75 91 ARG A O 1
ATOM 742 N N . ASN A 1 92 ? -9.957 -1.451 18.642 1.00 87.69 92 ASN A N 1
ATOM 743 C CA . ASN A 1 92 ? -9.970 -2.755 19.306 1.00 87.69 92 ASN A CA 1
ATOM 744 C C . ASN A 1 92 ? -9.762 -3.899 18.306 1.00 87.69 92 ASN A C 1
ATOM 746 O O . ASN A 1 92 ? -8.885 -4.729 18.519 1.00 87.69 92 ASN A O 1
ATOM 750 N N . ILE A 1 93 ? -10.462 -3.885 17.164 1.00 86.06 93 ILE A N 1
ATOM 751 C CA . ILE A 1 93 ? -10.233 -4.855 16.078 1.00 86.06 93 ILE A CA 1
ATOM 752 C C . ILE A 1 93 ? -8.772 -4.814 15.621 1.00 86.06 93 ILE A C 1
ATOM 754 O O . ILE A 1 93 ? -8.140 -5.853 15.467 1.00 86.06 93 ILE A O 1
ATOM 758 N N . ARG A 1 94 ? -8.209 -3.617 15.416 1.00 83.94 94 ARG A N 1
ATOM 759 C CA . ARG A 1 94 ? -6.813 -3.472 14.989 1.00 83.94 94 ARG A CA 1
ATOM 760 C C . ARG A 1 94 ? -5.827 -4.046 16.006 1.00 83.94 94 ARG A C 1
ATOM 762 O O . ARG A 1 94 ? -4.829 -4.616 15.580 1.00 83.94 94 ARG A O 1
ATOM 769 N N . LEU A 1 95 ? -6.066 -3.850 17.302 1.00 84.94 95 LEU A N 1
ATOM 770 C CA . LEU A 1 95 ? -5.212 -4.382 18.365 1.00 84.94 95 LEU A CA 1
ATOM 771 C C . LEU A 1 95 ? -5.269 -5.910 18.398 1.00 84.94 95 LEU A C 1
ATOM 773 O O . LEU A 1 95 ? -4.224 -6.539 18.324 1.00 84.94 95 LEU A O 1
ATOM 777 N N . LEU A 1 96 ? -6.471 -6.490 18.368 1.00 79.75 96 LEU A N 1
ATOM 778 C CA . LEU A 1 96 ? -6.653 -7.944 18.324 1.00 79.75 96 LEU A CA 1
ATOM 779 C C . LEU A 1 96 ? -5.957 -8.569 17.106 1.00 79.75 96 LEU A C 1
ATOM 781 O O . LEU A 1 96 ? -5.185 -9.511 17.241 1.00 79.75 96 LEU A O 1
ATOM 785 N N . LEU A 1 97 ? -6.152 -7.985 15.918 1.00 79.25 97 LEU A N 1
ATOM 786 C CA . LEU A 1 97 ? -5.486 -8.450 14.698 1.00 79.25 97 LEU A CA 1
ATOM 787 C C . LEU A 1 97 ? -3.963 -8.283 14.757 1.00 79.25 97 LEU A C 1
ATOM 789 O O . LEU A 1 97 ? -3.236 -9.077 14.165 1.00 79.25 97 LEU A O 1
ATOM 793 N N . PHE A 1 98 ? -3.469 -7.229 15.409 1.00 77.88 98 PHE A N 1
ATOM 794 C CA . PHE A 1 98 ? -2.034 -7.030 15.585 1.00 77.88 98 PHE A CA 1
ATOM 795 C C . PHE A 1 98 ? -1.437 -8.117 16.475 1.00 77.88 98 PHE A C 1
ATOM 797 O O . PHE A 1 98 ? -0.396 -8.664 16.117 1.00 77.88 98 PHE A O 1
ATOM 804 N N . ASP A 1 99 ? -2.103 -8.446 17.580 1.00 75.94 99 ASP A N 1
ATOM 805 C CA . ASP A 1 99 ? -1.665 -9.492 18.500 1.00 75.94 99 ASP A CA 1
ATOM 806 C C . ASP A 1 99 ? -1.655 -10.857 17.802 1.00 75.94 99 ASP A C 1
ATOM 808 O O . ASP A 1 99 ? -0.639 -11.549 17.841 1.00 75.94 99 ASP A O 1
ATOM 812 N N . ASP A 1 100 ? -2.704 -11.198 17.049 1.00 73.06 100 ASP A N 1
ATOM 813 C CA . ASP A 1 100 ? -2.749 -12.437 16.261 1.00 73.06 100 ASP A CA 1
ATOM 814 C C . ASP A 1 100 ? -1.605 -12.512 15.240 1.00 73.06 100 ASP A C 1
ATOM 816 O O . ASP A 1 100 ? -0.898 -13.516 15.153 1.00 73.06 100 ASP A O 1
ATOM 820 N N . VAL A 1 101 ? -1.362 -11.438 14.480 1.00 72.50 101 VAL A N 1
ATOM 821 C CA . VAL A 1 101 ? -0.266 -11.395 13.496 1.00 72.50 101 VAL A CA 1
ATOM 822 C C . VAL A 1 101 ? 1.102 -11.487 14.178 1.00 72.50 101 VAL A C 1
ATOM 824 O O . VAL A 1 101 ? 1.984 -12.196 13.690 1.00 72.50 101 VAL A O 1
ATOM 827 N N . ALA A 1 102 ? 1.289 -10.799 15.306 1.00 70.62 102 ALA A N 1
ATOM 828 C CA . ALA A 1 102 ? 2.530 -10.833 16.071 1.00 70.62 102 ALA A CA 1
ATOM 829 C C . ALA A 1 102 ? 2.810 -12.228 16.655 1.00 70.62 102 ALA A C 1
ATOM 831 O O . ALA A 1 102 ? 3.968 -12.648 16.694 1.00 70.62 102 ALA A O 1
ATOM 832 N N . MET A 1 103 ? 1.764 -12.951 17.063 1.00 69.38 103 MET A N 1
ATOM 833 C CA . MET A 1 103 ? 1.858 -14.302 17.620 1.00 69.38 103 MET A CA 1
ATOM 834 C C . MET A 1 103 ? 2.065 -15.370 16.538 1.00 69.38 103 MET A C 1
ATOM 836 O O . MET A 1 103 ? 2.843 -16.299 16.742 1.00 69.38 103 MET A O 1
ATOM 840 N N . LEU A 1 104 ? 1.426 -15.230 15.371 1.00 66.06 104 LEU A N 1
ATOM 841 C CA . LEU A 1 104 ? 1.533 -16.188 14.261 1.00 66.06 104 LEU A CA 1
ATOM 842 C C . LEU A 1 104 ? 2.839 -16.054 13.466 1.00 66.06 104 LEU A C 1
ATOM 844 O O . LEU A 1 104 ? 3.313 -17.029 12.885 1.00 66.06 104 LEU A O 1
ATOM 848 N N . ALA A 1 105 ? 3.436 -14.863 13.431 1.00 61.31 105 ALA A N 1
ATOM 849 C CA . ALA A 1 105 ? 4.699 -14.623 12.746 1.00 61.31 105 ALA A CA 1
ATOM 850 C C . ALA A 1 105 ? 5.542 -13.584 13.501 1.00 61.31 105 ALA A C 1
ATOM 852 O O . ALA A 1 105 ? 5.620 -12.427 13.076 1.00 61.31 105 ALA A O 1
ATOM 853 N N . PRO A 1 106 ? 6.236 -13.972 14.590 1.00 60.50 106 PRO A N 1
ATOM 854 C CA . PRO A 1 106 ? 7.153 -13.088 15.297 1.00 60.50 106 PRO A CA 1
ATOM 855 C C . PRO A 1 106 ? 8.409 -12.851 14.447 1.00 60.50 106 PRO A C 1
ATOM 857 O O . PRO A 1 106 ? 9.494 -13.379 14.701 1.00 60.50 106 PRO A O 1
ATOM 860 N N . SER A 1 107 ? 8.294 -12.039 13.399 1.00 62.88 107 SER A N 1
ATOM 861 C CA . SER A 1 107 ? 9.439 -11.590 12.624 1.00 62.88 107 SER A CA 1
ATOM 862 C C . SER A 1 107 ? 10.174 -10.531 13.437 1.00 62.88 107 SER A C 1
ATOM 864 O O . SER A 1 107 ? 9.925 -9.332 13.310 1.00 62.88 107 SER A O 1
ATOM 866 N N . LYS A 1 108 ? 11.092 -10.970 14.305 1.00 67.06 108 LYS A N 1
ATOM 867 C CA . LYS A 1 108 ? 12.041 -10.050 14.935 1.00 67.06 108 LYS A CA 1
ATOM 868 C C . LYS A 1 108 ? 12.829 -9.353 13.827 1.00 67.06 108 LYS A C 1
ATOM 870 O O . LYS A 1 108 ? 13.453 -10.027 12.997 1.00 67.06 108 LYS A O 1
ATOM 875 N N . ILE A 1 109 ? 12.798 -8.019 13.844 1.00 69.25 109 ILE A N 1
ATOM 876 C CA . ILE A 1 109 ? 13.526 -7.166 12.895 1.00 69.25 109 ILE A CA 1
ATOM 877 C C . ILE A 1 109 ? 15.042 -7.414 13.014 1.00 69.25 109 ILE A C 1
ATOM 879 O O . ILE A 1 109 ? 15.737 -7.314 12.015 1.00 69.25 109 ILE A O 1
ATOM 883 N N . GLY A 1 110 ? 15.534 -7.849 14.185 1.00 71.81 110 GLY A N 1
ATOM 884 C CA . GLY A 1 110 ? 16.929 -8.245 14.424 1.00 71.81 110 GLY A CA 1
ATOM 885 C C . GLY A 1 110 ? 17.084 -9.446 15.372 1.00 71.81 110 GLY A C 1
ATOM 886 O O . GLY A 1 110 ? 16.101 -10.051 15.798 1.00 71.81 110 GLY A O 1
ATOM 887 N N . GLY A 1 111 ? 18.329 -9.811 15.682 1.00 76.31 111 GLY A N 1
ATOM 888 C CA . GLY A 1 111 ? 18.701 -10.933 16.558 1.00 76.31 111 GLY A CA 1
ATOM 889 C C . GLY A 1 111 ? 20.104 -11.468 16.231 1.00 76.31 111 GLY A C 1
ATOM 890 O O . GLY A 1 111 ? 20.678 -11.044 15.226 1.00 76.31 111 GLY A O 1
ATOM 891 N N . PRO A 1 112 ? 20.672 -12.385 17.040 1.00 80.31 112 PRO A N 1
ATOM 892 C CA . PRO A 1 112 ? 21.966 -13.002 16.740 1.00 80.31 112 PRO A CA 1
ATOM 893 C C . PRO A 1 112 ? 21.984 -13.589 15.320 1.00 80.31 112 PRO A C 1
ATOM 895 O O . PRO A 1 112 ? 21.067 -14.316 14.942 1.00 80.31 112 PRO A O 1
ATOM 898 N N . GLY A 1 113 ? 22.988 -13.224 14.518 1.00 79.50 113 GLY A N 1
ATOM 899 C CA . GLY A 1 113 ? 23.114 -13.656 13.119 1.00 79.50 113 GLY A CA 1
ATOM 900 C C . GLY A 1 113 ? 22.251 -12.896 12.100 1.00 79.50 113 GLY A C 1
ATOM 901 O O . GLY A 1 113 ? 22.311 -13.211 10.914 1.00 79.50 113 GLY A O 1
ATOM 902 N N . LYS A 1 114 ? 21.468 -11.888 12.513 1.00 75.88 114 LYS A N 1
ATOM 903 C CA . LYS A 1 114 ? 20.737 -11.004 11.592 1.00 75.88 114 LYS A CA 1
ATOM 904 C C . LYS A 1 114 ? 21.423 -9.646 11.473 1.00 75.88 114 LYS A C 1
ATOM 906 O O . LYS A 1 114 ? 21.413 -8.860 12.418 1.00 75.88 114 LYS A O 1
ATOM 911 N N . THR A 1 115 ? 21.943 -9.342 10.288 1.00 80.06 115 THR A N 1
ATOM 912 C CA . THR A 1 115 ? 22.422 -7.997 9.945 1.00 80.06 115 THR A CA 1
ATOM 913 C C . THR A 1 115 ? 21.234 -7.120 9.569 1.00 80.06 115 THR A C 1
ATOM 915 O O . THR A 1 115 ? 20.503 -7.430 8.630 1.00 80.06 115 THR A O 1
ATOM 918 N N . VAL A 1 116 ? 21.033 -6.027 10.304 1.00 81.00 116 VAL A N 1
ATOM 919 C CA . VAL A 1 116 ? 19.992 -5.033 10.017 1.00 81.00 116 VAL A CA 1
ATOM 920 C C . VAL A 1 116 ? 20.623 -3.792 9.405 1.00 81.00 116 VAL A C 1
ATOM 922 O O . VAL A 1 116 ? 21.635 -3.300 9.898 1.00 81.00 116 VAL A O 1
ATOM 925 N N . GLN A 1 117 ? 20.028 -3.283 8.329 1.00 79.50 117 GLN A N 1
ATOM 926 C CA . GLN A 1 117 ? 20.446 -2.022 7.733 1.00 79.50 117 GLN A CA 1
ATOM 927 C C . GLN A 1 117 ? 19.700 -0.875 8.414 1.00 79.50 117 GLN A C 1
ATOM 929 O O . GLN A 1 117 ? 18.469 -0.847 8.435 1.00 79.50 117 GLN A O 1
ATOM 934 N N . ILE A 1 118 ? 20.454 0.064 8.976 1.00 72.81 118 ILE A N 1
ATOM 935 C CA . ILE A 1 118 ? 19.907 1.309 9.507 1.00 72.81 118 ILE A CA 1
ATOM 936 C C . ILE A 1 118 ? 19.826 2.290 8.340 1.00 72.81 118 ILE A C 1
ATOM 938 O O . ILE A 1 118 ? 20.839 2.633 7.736 1.00 72.81 118 ILE A O 1
ATOM 942 N N . ASP A 1 119 ? 18.612 2.711 7.999 1.00 66.25 119 ASP A N 1
ATOM 943 C CA . ASP A 1 119 ? 18.402 3.791 7.042 1.00 66.25 119 ASP A CA 1
ATOM 944 C C . ASP A 1 119 ? 18.587 5.134 7.763 1.00 66.25 119 ASP A C 1
ATOM 946 O O . ASP A 1 119 ? 17.689 5.630 8.448 1.00 66.25 119 ASP A O 1
ATOM 950 N N . GLU A 1 120 ? 19.786 5.705 7.657 1.00 68.62 120 GLU A N 1
ATOM 951 C CA . GLU A 1 120 ? 20.119 7.005 8.251 1.00 68.62 120 GLU A CA 1
ATOM 952 C C . GLU A 1 120 ? 19.522 8.187 7.471 1.00 68.62 120 GLU A C 1
ATOM 954 O O . GLU A 1 120 ? 19.583 9.332 7.923 1.00 68.62 120 GLU A O 1
ATOM 959 N N . T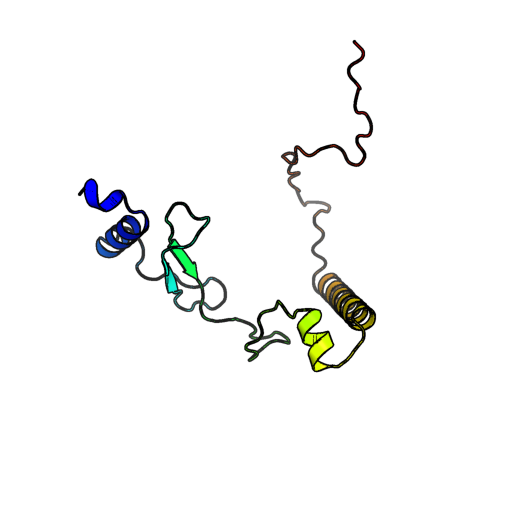HR A 1 121 ? 18.869 7.945 6.331 1.00 61.69 121 THR A N 1
ATOM 960 C CA . THR A 1 121 ? 18.408 9.005 5.421 1.00 61.69 121 THR A CA 1
ATOM 961 C C . THR A 1 121 ? 17.134 9.729 5.872 1.00 61.69 121 THR A C 1
ATOM 963 O O . THR A 1 121 ? 16.481 10.420 5.087 1.00 61.69 121 THR A O 1
ATOM 966 N N . LYS A 1 122 ? 16.779 9.661 7.160 1.00 57.84 122 LYS A N 1
ATOM 967 C CA . LYS A 1 122 ? 15.701 10.474 7.734 1.00 57.84 122 LYS A CA 1
ATOM 968 C C . LYS A 1 122 ? 16.237 11.811 8.247 1.00 57.84 122 LYS A C 1
ATOM 970 O O . LYS A 1 122 ? 16.309 12.060 9.451 1.00 57.84 122 LYS A O 1
ATOM 975 N N . ILE A 1 123 ? 16.542 12.714 7.316 1.00 56.72 123 ILE A N 1
ATOM 976 C CA . ILE A 1 123 ? 16.786 14.130 7.618 1.00 56.72 123 ILE A CA 1
ATOM 977 C C . ILE A 1 123 ? 15.433 14.792 7.912 1.00 56.72 123 ILE A C 1
ATOM 979 O O . ILE A 1 123 ? 14.796 15.395 7.053 1.00 56.72 123 ILE A O 1
ATOM 983 N N . THR A 1 124 ? 14.950 14.632 9.139 1.00 67.44 124 THR A N 1
ATOM 984 C CA . THR A 1 124 ? 13.780 15.354 9.658 1.00 67.44 124 THR A CA 1
ATOM 985 C C . THR A 1 124 ? 14.194 16.236 10.825 1.00 67.44 124 THR A C 1
ATOM 987 O O . THR A 1 124 ? 15.217 15.982 11.466 1.00 67.44 124 THR A O 1
ATOM 990 N N . SER A 1 125 ? 13.391 17.253 11.145 1.00 63.31 125 SER A N 1
ATOM 991 C CA . SER A 1 125 ? 13.564 17.997 12.393 1.00 63.31 125 SER A CA 1
ATOM 992 C C . SER A 1 125 ? 13.641 17.022 13.574 1.00 63.31 125 SER A C 1
ATOM 994 O O . SER A 1 125 ? 12.905 16.031 13.645 1.00 63.31 125 SER A O 1
ATOM 996 N N . ARG A 1 126 ? 14.586 17.262 14.490 1.00 67.31 126 ARG A N 1
ATOM 997 C CA . ARG A 1 126 ? 14.750 16.415 15.678 1.00 67.31 126 ARG A CA 1
ATOM 998 C C . ARG A 1 126 ? 13.438 16.401 16.459 1.00 67.31 126 ARG A C 1
ATOM 1000 O O . ARG A 1 126 ? 12.801 17.444 16.619 1.00 67.31 126 ARG A O 1
ATOM 1007 N N . LYS A 1 127 ? 13.053 15.238 16.993 1.00 61.84 127 LYS A N 1
ATOM 1008 C CA . LYS A 1 127 ? 11.880 15.111 17.869 1.00 61.84 127 LYS A CA 1
ATOM 1009 C C . LYS A 1 127 ? 12.020 16.119 19.025 1.00 61.84 127 LYS A C 1
ATOM 1011 O O . LYS A 1 127 ? 12.978 16.051 19.792 1.00 61.84 127 LYS A O 1
ATOM 1016 N N . TYR A 1 128 ? 11.096 17.078 19.096 1.00 74.81 128 TYR A N 1
ATOM 1017 C CA . TYR A 1 128 ? 11.086 18.204 20.048 1.00 74.81 128 TYR A CA 1
ATOM 1018 C C . TYR A 1 128 ? 12.248 19.208 19.946 1.00 74.81 128 TYR A C 1
ATOM 1020 O O . TYR A 1 128 ? 12.502 19.921 20.910 1.00 74.81 128 TYR A O 1
ATOM 1028 N N . ASN A 1 129 ? 12.977 19.276 18.825 1.00 73.19 129 ASN A N 1
ATOM 1029 C CA . ASN A 1 129 ? 14.125 20.181 18.652 1.00 73.19 129 ASN A CA 1
ATOM 1030 C C . ASN A 1 129 ? 15.194 20.074 19.765 1.00 73.19 129 ASN A C 1
ATOM 1032 O O . ASN A 1 129 ? 15.960 21.013 19.978 1.00 73.19 129 ASN A O 1
ATOM 1036 N N . ARG A 1 130 ? 15.266 18.942 20.483 1.00 72.00 130 ARG A N 1
ATOM 1037 C CA . ARG A 1 130 ? 16.266 18.746 21.544 1.00 72.00 130 ARG A CA 1
ATOM 1038 C C . ARG A 1 130 ? 17.678 18.877 20.968 1.00 72.00 130 ARG A C 1
ATOM 1040 O O . ARG A 1 130 ? 17.987 18.254 19.952 1.00 72.00 130 ARG A O 1
ATOM 1047 N N . GLY A 1 131 ? 18.511 19.688 21.624 1.00 69.00 131 GLY A N 1
ATOM 1048 C CA . GLY A 1 131 ? 19.886 19.971 21.197 1.00 69.00 131 GLY A CA 1
ATOM 1049 C C . GLY A 1 131 ? 20.001 20.925 20.004 1.00 69.00 131 GLY A C 1
ATOM 1050 O O . GLY A 1 131 ? 21.068 21.015 19.403 1.00 69.00 131 GLY A O 1
ATOM 1051 N N . ARG A 1 132 ? 18.923 21.624 19.623 1.00 72.50 132 ARG A N 1
ATOM 1052 C CA . ARG A 1 132 ? 19.001 22.694 18.626 1.00 72.50 132 ARG A CA 1
ATOM 1053 C C . ARG A 1 132 ? 19.760 23.876 19.229 1.00 72.50 132 ARG A C 1
ATOM 1055 O O . ARG A 1 132 ? 19.222 24.580 20.076 1.00 72.50 132 ARG A O 1
ATOM 1062 N N . LEU A 1 133 ? 20.982 24.098 18.752 1.00 74.06 133 LEU A N 1
ATOM 1063 C CA . LEU A 1 133 ? 21.715 25.333 19.004 1.00 74.06 133 LEU A CA 1
ATOM 1064 C C . LEU A 1 133 ? 20.951 26.470 18.320 1.00 74.06 133 LEU A C 1
ATOM 1066 O O . LEU A 1 133 ? 20.825 26.509 17.094 1.00 74.0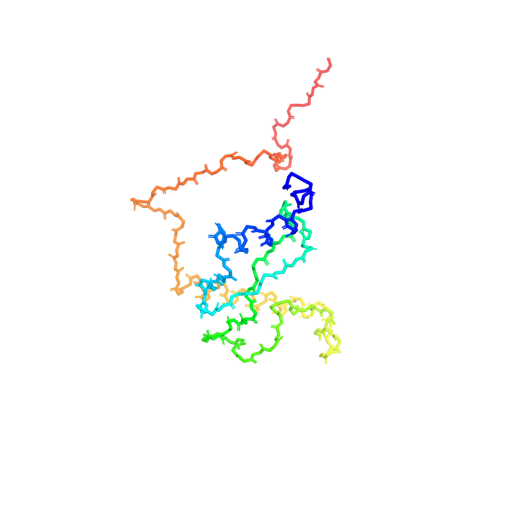6 133 LEU A O 1
ATOM 1070 N N . THR A 1 134 ? 20.352 27.354 19.112 1.00 74.75 134 THR A N 1
ATOM 1071 C CA . THR A 1 134 ? 19.884 28.643 18.609 1.00 74.75 134 THR A CA 1
ATOM 1072 C C . THR A 1 134 ? 21.113 29.449 18.236 1.00 74.75 134 THR A C 1
ATOM 1074 O O . THR A 1 134 ? 22.049 29.531 19.027 1.00 74.75 134 THR A O 1
ATOM 1077 N N . ARG A 1 135 ? 21.132 30.005 17.026 1.00 61.00 135 ARG A N 1
ATOM 1078 C CA . ARG A 1 135 ? 22.210 30.885 16.589 1.00 61.00 135 ARG A CA 1
ATOM 1079 C C . ARG A 1 135 ? 22.185 32.124 17.488 1.00 61.00 135 ARG A C 1
ATOM 1081 O O . ARG A 1 135 ? 21.287 32.943 17.340 1.00 61.00 135 ARG A O 1
ATOM 1088 N N . THR A 1 136 ? 23.087 32.193 18.460 1.00 62.47 136 THR A N 1
ATOM 1089 C CA . THR A 1 136 ? 23.416 33.441 19.151 1.00 62.47 136 THR A CA 1
ATOM 1090 C C . THR A 1 136 ? 24.156 34.325 18.158 1.00 62.47 136 THR A C 1
ATOM 1092 O O . THR A 1 136 ? 25.085 33.851 17.499 1.00 62.47 136 THR A O 1
ATOM 1095 N N . GLU A 1 137 ? 23.635 35.535 17.984 1.00 53.50 137 GLU A N 1
ATOM 1096 C CA . GLU A 1 137 ? 24.201 36.605 17.155 1.00 53.50 137 GLU A CA 1
ATOM 1097 C C . GLU A 1 137 ? 25.529 37.118 17.713 1.00 53.50 137 GLU A C 1
ATOM 1099 O O . GLU A 1 137 ? 25.704 37.073 18.955 1.00 53.50 137 GLU A O 1
#

Radius of gyration: 23.85 Å; chains: 1; bounding box: 51×54×56 Å